Protein AF-A0A7C9CJR7-F1 (afdb_monomer)

Radius of gyration: 15.09 Å; Cα contacts (8 Å, |Δi|>4): 133; chains: 1; bounding box: 36×27×44 Å

Sequence (122 aa):
APSKAASYLAHMGSAALLRRQFPPRASINKSLWFLYAGNITTTKGGFKSMAASSLPLSGTKESQSQFLSTCIAPSQVVMGSNLQHQMYCHLLCGLRRFDLIDSIRAPYAIGLVRAFSMLKTK

Foldseek 3Di:
DVVLVVLVCVLVVVVVVCCVVQPFDPVAQAALELAALEDWDADPVGDTDGDSSNSQVPDDPVSNCVSCVRYLADNCLRHDDDSLSSLVRSVVSCVVPVVRHRYYYYPDPVSVVVSVVSVPPD

Structure (mmCIF, N/CA/C/O backbone):
data_AF-A0A7C9CJR7-F1
#
_entry.id   AF-A0A7C9CJR7-F1
#
loop_
_atom_site.group_PDB
_atom_site.id
_atom_site.type_symbol
_atom_site.label_atom_id
_atom_site.label_alt_id
_atom_site.label_comp_id
_atom_site.label_asym_id
_atom_site.label_entity_id
_atom_site.label_seq_id
_atom_site.pdbx_PDB_ins_code
_atom_site.Cartn_x
_atom_site.Cartn_y
_atom_site.Cartn_z
_atom_site.occupancy
_atom_site.B_iso_or_equiv
_atom_site.auth_seq_id
_atom_site.auth_comp_id
_atom_site.auth_asym_id
_atom_site.auth_atom_id
_atom_site.pdbx_PDB_model_num
ATOM 1 N N . ALA A 1 1 ? 8.683 10.396 20.723 1.00 59.72 1 ALA A N 1
ATOM 2 C CA . ALA A 1 1 ? 8.234 9.231 21.513 1.00 59.72 1 ALA A CA 1
ATOM 3 C C . ALA A 1 1 ? 8.806 7.957 20.898 1.00 59.72 1 ALA A C 1
ATOM 5 O O . ALA A 1 1 ? 8.743 7.833 19.674 1.00 59.72 1 ALA A O 1
ATOM 6 N N . PRO A 1 2 ? 9.350 7.039 21.709 1.00 71.12 2 PRO A N 1
ATOM 7 C CA . PRO A 1 2 ? 10.053 5.834 21.249 1.00 71.12 2 PRO A CA 1
ATOM 8 C C . PRO A 1 2 ? 9.194 4.927 20.352 1.00 71.12 2 PRO A C 1
ATOM 10 O O . PRO A 1 2 ? 9.694 4.366 19.383 1.00 71.12 2 PRO A O 1
ATOM 13 N N . SER A 1 3 ? 7.879 4.873 20.586 1.00 72.38 3 SER A N 1
ATOM 14 C CA . SER A 1 3 ? 6.932 4.091 19.775 1.00 72.38 3 SER A CA 1
ATOM 15 C C . SER A 1 3 ? 6.874 4.512 18.301 1.00 72.38 3 SER A C 1
ATOM 17 O O . SER A 1 3 ? 6.758 3.662 17.419 1.00 72.38 3 SER A O 1
ATOM 19 N N . LYS A 1 4 ? 7.005 5.815 18.008 1.00 72.81 4 LYS A N 1
ATOM 20 C CA . LYS A 1 4 ? 7.007 6.319 16.625 1.00 72.81 4 LYS A CA 1
ATOM 21 C C . LYS A 1 4 ? 8.264 5.904 15.870 1.00 72.81 4 LYS A C 1
ATOM 23 O O . LYS A 1 4 ? 8.171 5.475 14.724 1.00 72.81 4 LYS A O 1
ATOM 28 N N . ALA A 1 5 ? 9.417 6.000 16.530 1.00 77.81 5 ALA A N 1
ATOM 29 C CA . ALA A 1 5 ? 10.692 5.584 15.962 1.00 77.81 5 ALA A CA 1
ATOM 30 C C . ALA A 1 5 ? 10.711 4.070 15.701 1.00 77.81 5 ALA A C 1
ATOM 32 O O . ALA A 1 5 ? 11.072 3.648 14.607 1.00 77.81 5 ALA A O 1
ATOM 33 N N . ALA A 1 6 ? 10.233 3.262 16.654 1.00 82.81 6 ALA A N 1
ATOM 34 C CA . ALA A 1 6 ? 10.153 1.811 16.500 1.00 82.81 6 ALA A CA 1
ATOM 35 C C . ALA A 1 6 ? 9.266 1.393 15.315 1.00 82.81 6 ALA A C 1
ATOM 37 O O . ALA A 1 6 ? 9.676 0.581 14.489 1.00 82.81 6 ALA A O 1
ATOM 38 N N . SER A 1 7 ? 8.074 1.984 15.180 1.00 80.19 7 SER A N 1
ATOM 39 C CA . SER A 1 7 ? 7.180 1.681 14.057 1.00 80.19 7 SER A CA 1
ATOM 40 C C . SER A 1 7 ? 7.769 2.115 12.709 1.00 80.19 7 SER A C 1
ATOM 42 O O . SER A 1 7 ? 7.674 1.362 11.741 1.00 80.19 7 SER A O 1
ATOM 44 N N . TYR A 1 8 ? 8.424 3.279 12.641 1.00 80.00 8 TYR A N 1
ATOM 45 C CA . TYR A 1 8 ? 9.124 3.718 11.432 1.00 80.00 8 TYR A CA 1
ATOM 46 C C . TYR A 1 8 ? 10.233 2.736 11.025 1.00 80.00 8 TYR A C 1
ATOM 48 O O . TYR A 1 8 ? 10.279 2.297 9.875 1.00 80.00 8 TYR A O 1
ATOM 56 N N . LEU A 1 9 ? 11.079 2.332 11.977 1.00 83.94 9 LEU A N 1
ATOM 57 C CA . LEU A 1 9 ? 12.146 1.357 11.743 1.00 83.94 9 LEU A CA 1
ATOM 58 C C . LEU A 1 9 ? 11.597 -0.006 11.313 1.00 83.94 9 LEU A C 1
ATOM 60 O O . LEU A 1 9 ? 12.165 -0.622 10.416 1.00 83.94 9 LEU A O 1
ATOM 64 N N . ALA A 1 10 ? 10.475 -0.454 11.882 1.00 86.12 10 ALA A N 1
ATOM 65 C CA . ALA A 1 10 ? 9.830 -1.701 11.479 1.00 86.12 10 ALA A CA 1
ATOM 66 C C . ALA A 1 10 ? 9.371 -1.664 10.009 1.00 86.12 10 ALA A C 1
ATOM 68 O O . ALA A 1 10 ? 9.639 -2.602 9.257 1.00 86.12 10 ALA A O 1
ATOM 69 N N . HIS A 1 11 ? 8.742 -0.566 9.571 1.00 83.06 11 HIS A N 1
ATOM 70 C CA . HIS A 1 11 ? 8.334 -0.391 8.170 1.00 83.06 11 HIS A CA 1
ATOM 71 C C . HIS A 1 11 ? 9.536 -0.355 7.220 1.00 83.06 11 HIS A C 1
ATOM 73 O O . HIS A 1 11 ? 9.531 -1.038 6.194 1.00 83.06 11 HIS A O 1
ATOM 79 N N . MET A 1 12 ? 10.581 0.402 7.571 1.00 83.38 12 MET A N 1
ATOM 80 C CA . MET A 1 12 ? 11.792 0.521 6.751 1.00 83.38 12 MET A CA 1
ATOM 81 C C . MET A 1 12 ? 12.579 -0.791 6.685 1.00 83.38 12 MET A C 1
ATOM 83 O O . MET A 1 12 ? 12.993 -1.204 5.603 1.00 83.38 12 MET A O 1
ATOM 87 N N . GLY A 1 13 ? 12.739 -1.476 7.819 1.00 88.38 13 GLY A N 1
ATOM 88 C CA . GLY A 1 13 ? 13.414 -2.769 7.904 1.00 88.38 13 GLY A CA 1
ATOM 89 C C . GLY A 1 13 ? 12.678 -3.850 7.117 1.00 88.38 13 GLY A C 1
ATOM 90 O O . GLY A 1 13 ? 13.294 -4.553 6.319 1.00 88.38 13 GLY A O 1
ATOM 91 N N . SER A 1 14 ? 11.350 -3.926 7.255 1.00 86.00 14 SER A N 1
ATOM 92 C CA . SER A 1 14 ? 10.521 -4.840 6.460 1.00 86.00 14 SER A CA 1
ATOM 93 C C . SER A 1 14 ? 10.675 -4.581 4.956 1.00 86.00 14 SER A C 1
ATOM 95 O O . SER A 1 14 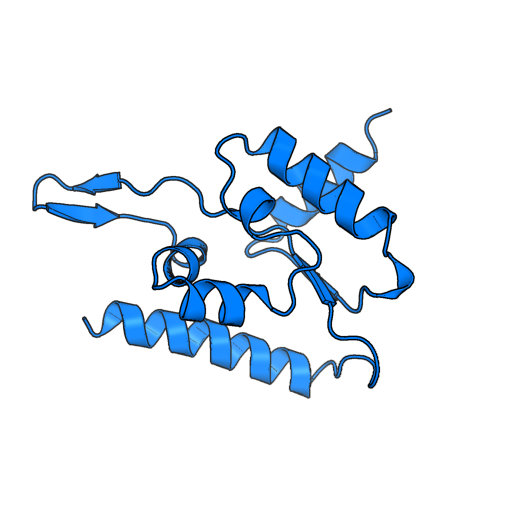? 10.906 -5.516 4.188 1.00 86.00 14 SER A O 1
ATOM 97 N N . ALA A 1 15 ? 10.634 -3.315 4.526 1.00 82.94 15 ALA A N 1
ATOM 98 C CA . ALA A 1 15 ? 10.833 -2.955 3.124 1.00 82.94 15 ALA A CA 1
ATOM 99 C C . ALA A 1 15 ? 12.238 -3.317 2.608 1.00 82.94 15 ALA A C 1
ATOM 101 O O . ALA A 1 15 ? 12.367 -3.788 1.477 1.00 82.94 15 ALA A O 1
ATOM 102 N N . ALA A 1 16 ? 13.283 -3.122 3.418 1.00 88.56 16 ALA A N 1
ATOM 103 C CA . ALA A 1 16 ? 14.655 -3.476 3.061 1.00 88.56 16 ALA A CA 1
ATOM 104 C C . ALA A 1 16 ? 14.840 -4.995 2.910 1.00 88.56 16 ALA A C 1
ATOM 106 O O . ALA A 1 16 ? 15.439 -5.442 1.934 1.00 88.56 16 ALA A O 1
ATOM 107 N N . LEU A 1 17 ? 14.279 -5.792 3.828 1.00 91.25 17 LEU A N 1
ATOM 108 C CA . LEU A 1 17 ? 14.317 -7.256 3.752 1.00 91.25 17 LEU A CA 1
ATOM 109 C C . LEU A 1 17 ? 13.592 -7.778 2.509 1.00 91.25 17 LEU A C 1
ATOM 111 O O . LEU A 1 17 ? 14.149 -8.603 1.787 1.00 91.25 17 LEU A O 1
ATOM 115 N N . LEU A 1 18 ? 12.395 -7.254 2.223 1.00 87.50 18 LEU A N 1
ATOM 116 C CA . LEU A 1 18 ? 11.637 -7.624 1.027 1.00 87.50 18 LEU A CA 1
ATOM 117 C C . LEU A 1 18 ? 12.412 -7.307 -0.251 1.00 87.50 18 LEU A C 1
ATOM 119 O O . LEU A 1 18 ? 12.520 -8.169 -1.110 1.00 87.50 18 LEU A O 1
ATOM 123 N N . ARG A 1 19 ? 13.010 -6.114 -0.359 1.00 87.56 19 ARG A N 1
ATOM 124 C CA . ARG A 1 19 ? 13.833 -5.742 -1.523 1.00 87.56 19 ARG A CA 1
ATOM 125 C C . ARG A 1 19 ? 15.092 -6.589 -1.665 1.00 87.56 19 ARG A C 1
ATOM 127 O O . ARG A 1 19 ? 15.562 -6.777 -2.778 1.00 87.56 19 ARG A O 1
ATOM 134 N N . ARG A 1 20 ? 15.653 -7.083 -0.559 1.00 90.88 20 ARG A N 1
ATOM 135 C CA . ARG A 1 20 ? 16.810 -7.985 -0.601 1.00 90.88 20 ARG A CA 1
ATOM 136 C C . ARG A 1 20 ? 16.425 -9.373 -1.110 1.00 90.88 20 ARG A C 1
ATOM 138 O O . ARG A 1 20 ? 17.189 -9.969 -1.856 1.00 90.88 20 ARG A O 1
ATOM 145 N N . GLN A 1 21 ? 15.278 -9.892 -0.677 1.00 93.56 21 GLN A N 1
ATOM 146 C CA . GLN A 1 21 ? 14.799 -11.226 -1.060 1.00 93.56 21 GLN A CA 1
ATOM 147 C C . GLN A 1 21 ? 14.160 -11.244 -2.453 1.00 93.56 21 GLN A C 1
ATOM 149 O O . GLN A 1 21 ? 14.321 -12.210 -3.190 1.00 93.56 21 GLN A O 1
ATOM 154 N N . PHE A 1 22 ? 13.471 -10.162 -2.813 1.00 90.06 22 PHE A N 1
ATOM 155 C CA . PHE A 1 22 ? 12.774 -9.977 -4.081 1.00 90.06 22 PHE A CA 1
ATOM 156 C C . PHE A 1 22 ? 13.187 -8.626 -4.682 1.00 90.06 22 PHE A C 1
ATOM 158 O O . PHE A 1 22 ? 12.476 -7.627 -4.516 1.00 90.06 22 PHE A O 1
ATOM 165 N N . PRO A 1 23 ? 14.368 -8.555 -5.323 1.00 88.56 23 PRO A N 1
ATOM 166 C CA . PRO A 1 23 ? 14.859 -7.318 -5.911 1.00 88.56 23 PRO A CA 1
ATOM 167 C C . PRO A 1 23 ? 13.902 -6.791 -6.993 1.00 88.56 23 PRO A C 1
ATOM 169 O O . PRO A 1 23 ? 13.512 -7.560 -7.874 1.00 88.56 23 PRO A O 1
ATOM 172 N N . PRO A 1 24 ? 13.515 -5.500 -6.951 1.00 85.88 24 PRO A N 1
ATOM 173 C CA . PRO A 1 24 ? 12.735 -4.889 -8.023 1.00 85.88 24 PRO A CA 1
ATOM 174 C C . PRO A 1 24 ? 13.561 -4.799 -9.316 1.00 85.88 24 PRO A C 1
ATOM 176 O O . PRO A 1 24 ? 14.793 -4.877 -9.294 1.00 85.88 24 PRO A O 1
ATOM 179 N N . ARG A 1 25 ? 12.886 -4.608 -10.452 1.00 88.12 25 AR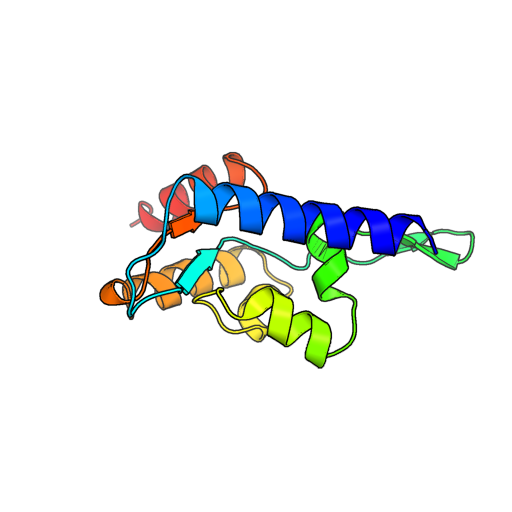G A N 1
ATOM 180 C CA . ARG A 1 25 ? 13.540 -4.384 -11.746 1.00 88.12 25 ARG A CA 1
ATOM 181 C C . ARG A 1 25 ? 14.364 -3.096 -11.671 1.00 88.12 25 ARG A C 1
ATOM 183 O O . ARG A 1 25 ? 13.947 -2.110 -11.082 1.00 88.12 25 ARG A O 1
ATOM 190 N N . ALA A 1 26 ? 15.535 -3.062 -12.304 1.00 82.50 26 ALA A N 1
ATOM 191 C CA . ALA A 1 26 ? 16.471 -1.940 -12.147 1.00 82.50 26 ALA A CA 1
ATOM 192 C C . ALA A 1 26 ? 15.882 -0.562 -12.527 1.00 82.50 26 ALA A C 1
ATOM 194 O O . ALA A 1 26 ? 16.244 0.453 -11.936 1.00 82.50 26 ALA A O 1
ATOM 195 N N . SER A 1 27 ? 14.963 -0.523 -13.496 1.00 83.00 27 SER A N 1
ATOM 196 C CA . SER A 1 27 ? 14.321 0.699 -13.994 1.00 83.00 27 SER A CA 1
ATOM 197 C C . SER A 1 27 ? 12.957 0.997 -13.363 1.00 83.00 27 SER A C 1
ATOM 199 O O . SER A 1 27 ? 12.381 2.051 -13.634 1.00 83.00 27 SER A O 1
ATOM 201 N N . ILE A 1 28 ? 12.414 0.088 -12.547 1.00 83.31 28 ILE A N 1
ATOM 202 C CA . ILE A 1 28 ? 11.039 0.157 -12.054 1.00 83.31 28 ILE A CA 1
ATOM 203 C C . ILE A 1 28 ? 11.040 -0.074 -10.545 1.00 83.31 28 ILE A C 1
ATOM 205 O O . ILE A 1 28 ? 11.740 -0.915 -10.010 1.00 83.31 28 ILE A O 1
ATOM 209 N N . ASN A 1 29 ? 10.306 0.749 -9.805 1.00 84.00 29 ASN A N 1
ATOM 210 C CA . ASN A 1 29 ? 10.294 0.646 -8.345 1.00 84.00 29 ASN A CA 1
ATOM 211 C C . ASN A 1 29 ? 8.937 0.984 -7.732 1.00 84.00 29 ASN A C 1
ATOM 213 O O . ASN A 1 29 ? 8.847 1.231 -6.522 1.00 84.00 29 ASN A O 1
ATOM 217 N N . LYS A 1 30 ? 7.879 1.018 -8.554 1.00 93.31 30 LYS A N 1
ATOM 218 C CA . LYS A 1 30 ? 6.534 1.308 -8.069 1.00 93.31 30 LYS A CA 1
ATOM 219 C C . LYS A 1 30 ? 5.822 0.031 -7.669 1.00 93.31 30 LYS A C 1
ATOM 221 O O . LYS A 1 30 ? 6.073 -1.067 -8.155 1.00 93.31 30 LYS A O 1
ATOM 226 N N . SER A 1 31 ? 4.938 0.193 -6.707 1.00 94.50 31 SER A N 1
ATOM 227 C CA . SER A 1 31 ? 4.135 -0.858 -6.120 1.00 94.50 31 SER A CA 1
ATOM 228 C C . SER A 1 31 ? 2.681 -0.427 -6.176 1.00 94.50 31 SER A C 1
ATOM 230 O O . SER A 1 31 ? 2.345 0.696 -5.785 1.00 94.50 31 SER A O 1
ATOM 232 N N . LEU A 1 32 ? 1.808 -1.329 -6.608 1.00 97.38 32 LEU A N 1
ATOM 233 C CA . LEU A 1 32 ? 0.384 -1.193 -6.351 1.00 97.38 32 LEU A CA 1
ATOM 234 C C . LEU A 1 32 ? 0.153 -1.502 -4.877 1.00 97.38 32 LEU A C 1
ATOM 236 O O . LEU A 1 32 ? 0.073 -2.658 -4.460 1.00 97.38 32 LEU A O 1
ATOM 240 N N . TRP A 1 33 ? 0.142 -0.445 -4.071 1.00 96.25 33 TRP A N 1
ATOM 241 C CA . TRP A 1 33 ? 0.080 -0.555 -2.627 1.00 96.25 33 TRP A CA 1
ATOM 242 C C . TRP A 1 33 ? -1.268 -0.072 -2.110 1.00 96.25 33 TRP A C 1
ATOM 244 O O . TRP A 1 33 ? -1.492 1.127 -1.972 1.00 96.25 33 TRP A O 1
ATOM 254 N N . PHE A 1 34 ? -2.135 -1.021 -1.756 1.00 97.06 34 PHE A N 1
ATOM 255 C CA . PHE A 1 34 ? -3.418 -0.767 -1.103 1.00 97.06 34 PHE A CA 1
ATOM 256 C C . PHE A 1 34 ? -3.200 -0.340 0.351 1.00 97.06 34 PHE A C 1
ATOM 258 O O . PHE A 1 34 ? -3.346 -1.117 1.298 1.00 97.06 34 PHE A O 1
ATOM 265 N N . LEU A 1 35 ? -2.768 0.908 0.501 1.00 95.00 35 LEU A N 1
ATOM 266 C CA . LEU A 1 35 ? -2.554 1.597 1.760 1.00 95.00 35 LEU A CA 1
ATOM 267 C C . LEU A 1 35 ? -3.576 2.722 1.907 1.00 95.00 35 LEU A C 1
ATOM 269 O O . LEU A 1 35 ? -3.873 3.440 0.948 1.00 95.00 35 LEU A O 1
ATOM 273 N N . TYR A 1 36 ? -4.064 2.889 3.132 1.00 94.19 36 TYR A N 1
ATOM 274 C CA . TYR A 1 36 ? -5.083 3.866 3.482 1.00 94.19 36 TYR A CA 1
ATOM 275 C C . TYR A 1 36 ? -4.678 4.556 4.782 1.00 94.19 36 TYR A C 1
ATOM 277 O O . TYR A 1 36 ? -4.307 3.882 5.745 1.00 94.19 36 TYR A O 1
ATOM 285 N N . ALA A 1 37 ? -4.759 5.887 4.818 1.00 91.00 37 ALA A N 1
ATOM 286 C CA . ALA A 1 37 ? -4.465 6.662 6.022 1.00 91.00 37 ALA A CA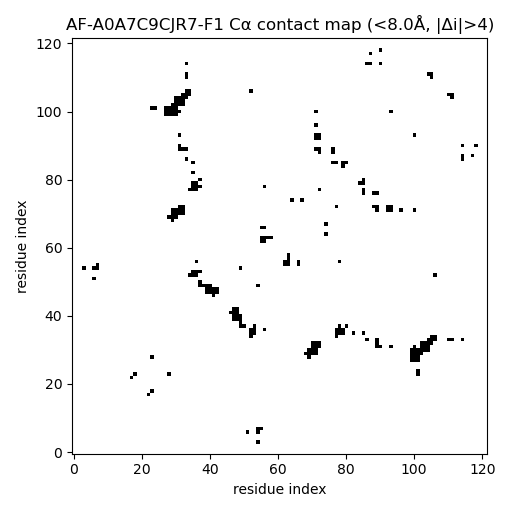 1
ATOM 287 C C . ALA A 1 37 ? -5.428 6.348 7.174 1.00 91.00 37 ALA A C 1
ATOM 289 O O . ALA A 1 37 ? -5.030 6.396 8.337 1.00 91.00 37 ALA A O 1
ATOM 290 N N . GLY A 1 38 ? -6.664 5.945 6.867 1.00 88.31 38 GLY A N 1
ATOM 291 C CA . GLY A 1 38 ? -7.674 5.654 7.880 1.00 88.31 38 GLY A CA 1
ATOM 292 C C . GLY A 1 38 ? -7.948 6.855 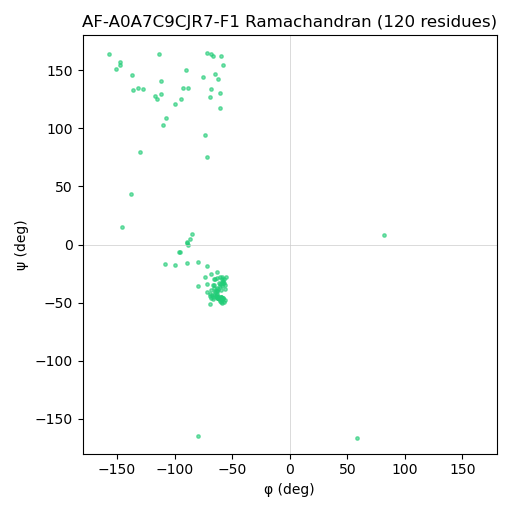8.789 1.00 88.31 38 GLY A C 1
ATOM 293 O O . GLY A 1 38 ? -7.542 7.984 8.513 1.00 88.31 38 GLY A O 1
ATOM 294 N N . ASN A 1 39 ? -8.638 6.603 9.898 1.00 89.00 39 ASN A N 1
ATOM 295 C CA . ASN A 1 39 ? -9.028 7.666 10.815 1.00 89.00 39 ASN A CA 1
ATOM 296 C C . ASN A 1 39 ? -7.984 7.846 11.917 1.00 89.00 39 ASN A C 1
ATOM 298 O O . ASN A 1 39 ? -7.550 6.883 12.552 1.00 89.00 39 ASN A O 1
ATOM 302 N N . ILE A 1 40 ? -7.635 9.104 12.178 1.00 90.31 40 ILE A N 1
ATOM 303 C CA . ILE A 1 40 ? -6.871 9.506 13.355 1.00 90.31 40 ILE A CA 1
ATOM 304 C C . ILE A 1 40 ? -7.870 10.056 14.366 1.00 90.31 40 ILE A C 1
ATOM 306 O O . ILE A 1 40 ? -8.586 11.012 14.080 1.00 90.31 40 ILE A O 1
ATOM 310 N N . THR A 1 41 ? -7.916 9.453 15.547 1.00 93.31 41 THR A N 1
ATOM 311 C CA . THR A 1 41 ? -8.778 9.886 16.655 1.00 93.31 41 THR A CA 1
ATOM 312 C C . THR A 1 41 ? -7.928 10.396 17.811 1.00 93.31 41 THR A C 1
ATOM 314 O O . THR A 1 41 ? -6.724 10.144 17.853 1.00 93.31 41 THR A O 1
ATOM 317 N N . THR A 1 42 ? -8.528 11.119 18.754 1.00 95.12 42 THR A N 1
ATOM 318 C CA . THR A 1 42 ? -7.842 11.590 19.965 1.00 95.12 42 THR A CA 1
ATOM 319 C C . THR A 1 42 ? -8.501 10.955 21.181 1.00 95.12 42 THR A C 1
ATOM 321 O O . THR A 1 42 ? -9.722 10.993 21.321 1.00 95.12 42 THR A O 1
ATOM 324 N N . THR A 1 43 ? -7.708 10.334 22.050 1.00 95.31 43 THR A N 1
ATOM 325 C CA . THR A 1 43 ? -8.201 9.743 23.297 1.00 95.31 43 THR A CA 1
ATOM 326 C C . THR A 1 43 ? -8.586 10.832 24.300 1.00 95.31 43 THR A C 1
ATOM 328 O O . THR A 1 43 ? -8.154 11.978 24.181 1.00 95.31 43 THR A O 1
ATOM 331 N N . LYS A 1 44 ? -9.343 10.475 25.350 1.00 96.62 44 LYS A N 1
ATOM 332 C CA . LYS A 1 44 ? -9.690 11.408 26.443 1.00 96.62 44 LYS A CA 1
ATOM 333 C C . LYS A 1 44 ? -8.461 12.054 27.102 1.00 96.62 44 LYS A C 1
ATOM 335 O O . LYS A 1 44 ? -8.551 13.174 27.580 1.00 96.62 44 LYS A O 1
ATOM 340 N N . GLY A 1 45 ? -7.317 11.366 27.090 1.00 95.00 45 GLY A N 1
ATOM 341 C CA . GLY A 1 45 ? -6.039 11.878 27.597 1.00 95.00 45 GLY A CA 1
ATOM 342 C C . GLY A 1 45 ? -5.244 12.728 26.597 1.00 95.00 45 GLY A C 1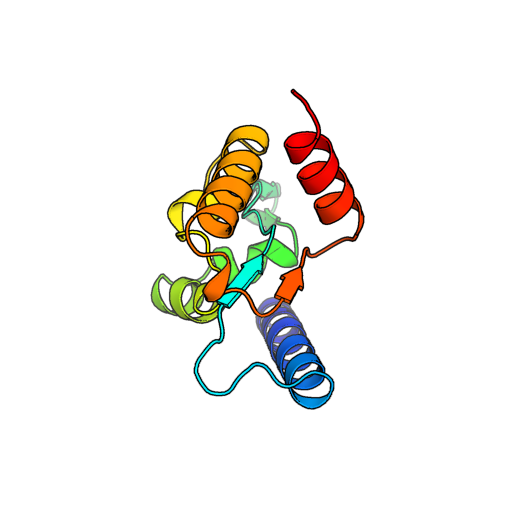
ATOM 343 O O . GLY A 1 45 ? -4.075 12.994 26.843 1.00 95.00 45 GLY A O 1
ATOM 344 N N . GLY A 1 46 ? -5.818 13.101 25.449 1.00 94.38 46 GLY A N 1
ATOM 345 C CA . GLY A 1 46 ? -5.160 13.952 24.451 1.00 94.38 46 GLY A CA 1
ATOM 346 C C . GLY A 1 46 ? -4.193 13.228 23.504 1.00 94.38 46 GLY A C 1
ATOM 347 O O . GLY A 1 46 ? -3.505 13.876 22.715 1.00 94.38 46 GLY A O 1
ATOM 348 N N . PHE A 1 47 ? -4.131 11.892 23.527 1.00 90.00 47 PHE A N 1
ATOM 349 C CA . PHE A 1 47 ? -3.227 11.134 22.657 1.00 90.00 47 PHE A CA 1
ATOM 350 C C . PHE A 1 47 ? -3.873 10.810 21.312 1.00 90.00 47 PHE A C 1
ATOM 352 O O . PHE A 1 47 ? -4.997 10.316 21.258 1.00 90.00 47 PHE A O 1
ATOM 359 N N . LYS A 1 48 ? -3.134 11.012 20.216 1.00 90.81 48 LYS A N 1
ATOM 360 C CA . LYS A 1 48 ? -3.568 10.558 18.888 1.00 90.81 48 LYS A CA 1
ATOM 361 C C . LYS A 1 48 ? -3.531 9.029 18.813 1.00 90.81 48 LYS A C 1
ATOM 363 O O . LYS A 1 48 ? -2.487 8.429 19.059 1.00 90.81 48 LYS A O 1
ATOM 368 N N . SER A 1 49 ? -4.646 8.428 18.421 1.00 90.88 49 SER A N 1
ATOM 369 C CA . SER A 1 49 ? -4.820 7.002 18.161 1.00 90.88 49 SER A CA 1
ATOM 370 C C . SER A 1 49 ? -5.048 6.777 16.670 1.00 90.88 49 SER A C 1
ATOM 372 O O . SER A 1 49 ? -5.874 7.445 16.042 1.00 90.88 49 SER A O 1
ATOM 374 N N . MET A 1 50 ? -4.277 5.860 16.095 1.00 90.69 50 MET A N 1
ATOM 375 C CA . MET A 1 50 ? -4.318 5.508 14.678 1.00 90.69 50 MET A CA 1
ATOM 376 C C . MET A 1 50 ? -3.750 4.105 14.469 1.00 90.69 50 MET A C 1
ATOM 378 O O . MET A 1 50 ? -3.030 3.586 15.324 1.00 90.69 50 MET A O 1
ATOM 382 N N . ALA A 1 51 ? -4.021 3.509 13.308 1.00 89.62 51 ALA A N 1
ATOM 383 C CA . ALA A 1 51 ? -3.383 2.257 12.925 1.00 89.62 51 ALA A CA 1
ATOM 384 C C . ALA A 1 51 ? -1.867 2.443 12.729 1.00 89.62 51 ALA A C 1
ATOM 386 O O . ALA A 1 51 ? -1.410 3.468 12.221 1.00 89.62 51 ALA A O 1
ATOM 387 N N . ALA A 1 52 ? -1.077 1.417 13.055 1.00 87.56 52 ALA A N 1
ATOM 388 C CA . ALA A 1 52 ? 0.375 1.443 12.858 1.00 87.56 52 ALA A CA 1
ATOM 389 C C . ALA A 1 52 ? 0.781 1.618 11.380 1.00 87.56 52 ALA A C 1
ATOM 391 O O . ALA A 1 52 ? 1.826 2.197 11.083 1.00 87.56 52 ALA A O 1
ATOM 392 N N . SER A 1 53 ? -0.054 1.164 10.439 1.00 86.56 53 SER A N 1
ATOM 393 C CA . SER A 1 53 ? 0.124 1.396 8.998 1.00 86.56 53 SER A CA 1
ATOM 394 C C . SER A 1 53 ? -0.075 2.858 8.590 1.00 86.56 53 SER A C 1
ATOM 396 O O . SER A 1 53 ? 0.485 3.293 7.589 1.00 86.56 53 SER A O 1
ATOM 398 N N . SER A 1 54 ? -0.854 3.613 9.364 1.00 88.88 54 SER A N 1
ATOM 399 C CA . SER A 1 54 ? -1.160 5.026 9.125 1.00 88.88 54 SER A CA 1
ATOM 400 C C . SER A 1 54 ? -0.156 5.968 9.774 1.00 88.88 54 SER A C 1
ATOM 402 O O . SER A 1 54 ? -0.092 7.145 9.430 1.00 88.88 54 SER A O 1
ATOM 404 N N . LEU A 1 55 ? 0.646 5.466 10.714 1.00 88.25 55 LEU A N 1
ATOM 405 C CA . LEU A 1 55 ? 1.577 6.290 11.470 1.00 88.25 55 LEU A CA 1
ATOM 406 C C . LEU A 1 55 ? 2.581 7.050 10.587 1.00 88.25 55 LEU A C 1
ATOM 408 O O . LEU A 1 55 ? 2.703 8.262 10.792 1.00 88.25 55 LEU A O 1
ATOM 412 N N . PRO A 1 56 ? 3.228 6.433 9.576 1.00 87.06 56 PRO A N 1
ATOM 413 C CA . PRO A 1 56 ? 4.123 7.159 8.670 1.00 87.06 56 PRO A CA 1
ATOM 414 C C . PRO A 1 56 ? 3.404 8.242 7.850 1.00 87.06 56 PRO A C 1
ATOM 416 O O . PRO A 1 56 ? 4.016 9.224 7.441 1.00 87.06 56 PRO A O 1
ATOM 419 N N . LEU A 1 57 ? 2.088 8.103 7.656 1.00 88.94 57 LEU A N 1
ATOM 420 C CA . LEU A 1 57 ? 1.255 9.063 6.928 1.00 88.94 57 LEU A CA 1
ATOM 421 C C . LEU A 1 57 ? 0.875 10.287 7.775 1.00 88.94 57 LEU A C 1
ATOM 423 O O . LEU A 1 57 ? 0.458 11.305 7.238 1.00 88.94 57 LEU A O 1
ATOM 427 N N . SER A 1 58 ? 1.045 10.213 9.097 1.00 87.31 58 SER A N 1
ATOM 428 C CA . SER A 1 58 ? 0.775 11.319 10.027 1.00 87.31 58 SER A CA 1
ATOM 429 C C . SER A 1 58 ? 1.981 12.243 10.274 1.00 87.31 58 SER A C 1
ATOM 431 O O . SER A 1 58 ? 1.895 13.156 11.099 1.00 87.31 58 SER A O 1
ATOM 433 N N . GLY A 1 59 ? 3.113 11.975 9.608 1.00 84.44 59 GLY A N 1
ATOM 434 C CA . GLY A 1 59 ? 4.361 12.735 9.722 1.00 84.44 59 GLY A CA 1
ATOM 435 C C . GLY A 1 59 ? 4.370 14.034 8.909 1.00 84.44 59 GLY A C 1
ATOM 436 O O . GLY A 1 59 ? 3.328 14.510 8.460 1.00 84.44 59 GLY A O 1
ATOM 437 N N . THR A 1 60 ? 5.557 14.610 8.702 1.00 87.88 60 THR A N 1
ATOM 438 C CA . THR A 1 60 ? 5.729 15.786 7.828 1.00 87.88 60 THR A CA 1
ATOM 439 C C . THR A 1 60 ? 5.479 15.428 6.360 1.00 87.88 60 THR A C 1
ATOM 441 O O . THR A 1 60 ? 5.492 14.250 5.994 1.00 87.88 60 THR A O 1
ATOM 444 N N . LYS A 1 61 ? 5.277 16.429 5.493 1.00 87.69 61 LYS A N 1
ATOM 445 C CA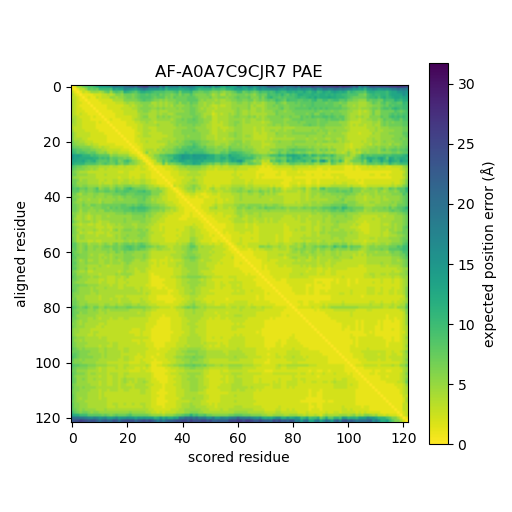 . LYS A 1 61 ? 5.056 16.201 4.053 1.00 87.69 61 LYS A CA 1
ATOM 446 C C . LYS A 1 61 ? 6.227 15.457 3.403 1.00 87.69 61 LYS A C 1
ATOM 448 O O . LYS A 1 61 ? 6.011 14.602 2.551 1.00 87.69 61 LYS A O 1
ATOM 453 N N . GLU A 1 62 ? 7.448 15.737 3.840 1.00 88.75 62 GLU A N 1
ATOM 454 C CA . GLU A 1 62 ? 8.680 15.107 3.361 1.00 88.75 62 GLU A CA 1
ATOM 455 C C . GLU A 1 62 ? 8.708 13.627 3.750 1.00 88.75 62 GLU A C 1
ATOM 457 O O . GLU A 1 62 ? 8.935 12.767 2.902 1.00 88.75 62 GLU A O 1
ATOM 462 N N . SER A 1 63 ? 8.388 13.319 5.011 1.00 85.81 63 SER A N 1
ATOM 463 C CA . SER A 1 63 ? 8.307 11.940 5.502 1.00 85.81 63 SER A CA 1
ATOM 464 C C . SER A 1 63 ? 7.213 11.144 4.784 1.00 85.81 63 SER A C 1
ATOM 466 O O . SER A 1 63 ? 7.449 10.009 4.367 1.00 85.81 63 SER A O 1
ATOM 468 N N . GLN A 1 64 ? 6.045 11.756 4.568 1.00 88.38 64 GLN A N 1
ATOM 469 C CA . GLN A 1 64 ? 4.951 11.157 3.802 1.00 88.38 64 GLN A CA 1
ATOM 470 C C . GLN A 1 64 ? 5.368 10.884 2.353 1.00 88.38 64 GLN A C 1
ATOM 472 O O . GLN A 1 64 ? 5.144 9.787 1.845 1.00 88.38 64 GLN A O 1
ATOM 477 N N . SER A 1 65 ? 6.002 11.861 1.699 1.00 89.31 65 SER A N 1
ATOM 478 C CA . SER A 1 65 ? 6.499 11.741 0.326 1.00 89.31 65 SER A CA 1
ATOM 479 C C . SER A 1 65 ? 7.524 10.616 0.199 1.00 89.31 65 SER A C 1
ATOM 481 O O . SER A 1 65 ? 7.415 9.767 -0.684 1.00 89.31 65 SER A O 1
ATOM 483 N N . GLN A 1 66 ? 8.476 10.537 1.131 1.00 88.69 66 GLN A N 1
ATOM 484 C CA . GLN A 1 66 ? 9.484 9.482 1.147 1.00 88.69 66 GLN A CA 1
ATOM 485 C C . GLN A 1 66 ? 8.853 8.098 1.346 1.00 88.69 66 GLN A C 1
ATOM 487 O O . GLN A 1 66 ? 9.179 7.160 0.617 1.00 88.69 66 GLN A O 1
ATOM 492 N N . PHE A 1 67 ? 7.919 7.971 2.290 1.00 88.38 67 PHE A N 1
ATOM 493 C CA . PHE A 1 67 ? 7.229 6.713 2.570 1.00 88.38 67 PHE A CA 1
ATOM 494 C C . PHE A 1 67 ? 6.350 6.248 1.401 1.00 88.38 67 PHE A C 1
ATOM 496 O O . PHE A 1 67 ? 6.302 5.059 1.090 1.00 88.38 67 PHE A O 1
ATOM 503 N N . LEU A 1 68 ? 5.695 7.187 0.717 1.00 92.00 68 LEU A N 1
ATOM 504 C CA . LEU A 1 68 ? 4.839 6.920 -0.439 1.00 92.00 68 LEU A CA 1
ATOM 505 C C . LEU A 1 68 ? 5.583 6.941 -1.778 1.00 92.00 68 LEU A C 1
ATOM 507 O O . LEU A 1 68 ? 4.957 6.729 -2.814 1.00 92.00 68 LEU A O 1
ATOM 511 N N . SER A 1 69 ? 6.902 7.142 -1.785 1.00 90.62 69 SER A N 1
ATOM 512 C CA . SER A 1 69 ? 7.706 7.279 -3.009 1.00 90.62 69 SER A CA 1
ATOM 513 C C . SER A 1 69 ? 7.586 6.084 -3.960 1.00 90.62 69 SER A C 1
ATOM 515 O O . SER A 1 69 ? 7.671 6.250 -5.179 1.00 90.62 69 SER A O 1
ATOM 517 N N . THR A 1 70 ? 7.341 4.886 -3.427 1.00 91.06 70 THR A N 1
ATOM 518 C CA . THR A 1 70 ? 7.119 3.670 -4.217 1.00 91.06 70 THR A CA 1
ATOM 519 C C . THR A 1 70 ? 5.656 3.359 -4.478 1.00 91.06 70 THR A C 1
ATOM 521 O O . THR A 1 70 ? 5.370 2.437 -5.231 1.00 91.06 70 THR A O 1
ATOM 524 N N . CYS A 1 71 ? 4.707 4.088 -3.897 1.00 95.00 71 CYS A N 1
ATOM 525 C CA . CYS A 1 71 ? 3.298 3.887 -4.202 1.00 95.00 71 CYS A CA 1
ATOM 526 C C . CYS A 1 71 ? 3.019 4.332 -5.644 1.00 95.00 71 CYS A C 1
ATOM 528 O O . CYS A 1 71 ? 3.454 5.405 -6.070 1.00 95.00 71 CYS A O 1
ATOM 530 N N . ILE A 1 72 ? 2.295 3.512 -6.408 1.00 96.75 72 ILE A N 1
ATOM 531 C CA . ILE A 1 72 ? 1.823 3.925 -7.731 1.00 96.75 72 ILE A CA 1
ATOM 532 C C . ILE A 1 72 ? 0.759 5.018 -7.589 1.00 96.75 72 ILE A C 1
ATOM 534 O O . ILE A 1 72 ? 0.763 5.981 -8.349 1.00 96.75 72 ILE A O 1
ATOM 538 N N . ALA A 1 73 ? -0.128 4.924 -6.599 1.00 97.12 73 ALA A N 1
ATOM 539 C CA . ALA A 1 73 ? -1.182 5.907 -6.407 1.00 97.12 73 ALA A CA 1
ATOM 540 C C . ALA A 1 73 ? -0.643 7.221 -5.803 1.00 97.12 73 ALA A C 1
ATOM 542 O O . ALA A 1 73 ? 0.238 7.182 -4.938 1.00 97.12 73 ALA A O 1
ATOM 543 N N . PRO A 1 74 ? -1.189 8.383 -6.208 1.00 95.56 74 PRO A N 1
ATOM 544 C CA . PRO A 1 74 ? -0.876 9.668 -5.589 1.00 95.56 74 PRO A CA 1
ATOM 545 C C . PRO A 1 74 ? -1.178 9.688 -4.085 1.00 95.56 74 PRO A C 1
ATOM 547 O O . PRO A 1 74 ? -2.081 8.993 -3.609 1.00 95.56 74 PRO A O 1
ATOM 550 N N . SER A 1 75 ? -0.485 10.544 -3.331 1.00 94.50 75 SER A N 1
ATOM 551 C CA . SER A 1 75 ? -0.704 10.678 -1.883 1.00 94.50 75 SER A CA 1
ATOM 552 C C . SER A 1 75 ? -2.140 11.081 -1.543 1.00 94.50 75 SER A C 1
ATOM 554 O O . SER A 1 75 ? -2.686 10.602 -0.555 1.00 94.50 75 SER A O 1
ATOM 556 N N . GLN A 1 76 ? -2.797 11.868 -2.398 1.00 94.81 76 GLN A N 1
ATOM 557 C CA . GLN A 1 76 ? -4.202 12.254 -2.251 1.00 94.81 76 GLN A CA 1
ATOM 558 C C . GLN A 1 76 ? -5.142 11.040 -2.256 1.00 94.81 76 GLN A C 1
ATOM 560 O O . GLN A 1 76 ? -6.131 11.030 -1.530 1.00 94.81 76 GLN A O 1
ATOM 565 N N . VAL A 1 77 ? -4.817 9.992 -3.025 1.00 97.19 77 VAL A N 1
ATOM 566 C CA . VAL A 1 77 ? -5.585 8.738 -3.022 1.00 97.19 77 VAL A CA 1
ATOM 567 C C . VAL A 1 77 ? -5.389 8.010 -1.693 1.00 97.19 77 VAL A C 1
ATOM 569 O O . VAL A 1 77 ? -6.358 7.577 -1.081 1.00 97.19 77 VAL A O 1
ATOM 572 N N . VAL A 1 78 ? -4.159 7.928 -1.184 1.00 96.25 78 VAL A N 1
ATOM 573 C CA . VAL A 1 78 ? -3.866 7.275 0.109 1.00 96.25 78 VAL A CA 1
ATOM 574 C C . VAL A 1 78 ? -4.497 8.023 1.294 1.00 96.25 78 VAL A C 1
ATOM 576 O O . VAL A 1 78 ? -4.952 7.395 2.252 1.00 96.25 78 VAL A O 1
ATOM 579 N N . MET A 1 79 ? -4.554 9.353 1.212 1.00 93.88 79 MET A N 1
ATOM 580 C CA . MET A 1 79 ? -5.079 10.250 2.250 1.00 93.88 79 MET A CA 1
ATOM 581 C C . MET A 1 79 ? -6.588 10.520 2.142 1.00 93.88 79 MET A C 1
ATOM 583 O O . MET A 1 79 ? -7.129 11.262 2.958 1.00 93.88 79 MET A O 1
ATOM 587 N N . GLY A 1 80 ? -7.271 9.947 1.147 1.00 93.62 80 GLY A N 1
ATOM 588 C CA . GLY A 1 80 ? -8.719 10.080 0.989 1.00 93.62 80 GLY A CA 1
ATOM 589 C C . GLY A 1 80 ? -9.523 9.557 2.190 1.00 93.62 80 GLY A C 1
ATOM 59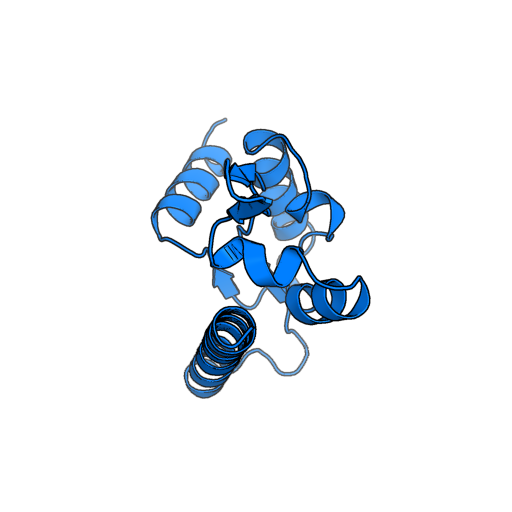0 O O . GLY A 1 80 ? -9.029 8.785 3.010 1.00 93.62 80 GLY A O 1
ATOM 591 N N . SER A 1 81 ? -10.788 9.973 2.275 1.00 91.44 81 SER A N 1
ATOM 592 C CA . SER A 1 81 ? -11.700 9.630 3.378 1.00 91.44 81 SER A CA 1
ATOM 593 C C . SER A 1 81 ? -12.678 8.491 3.060 1.00 91.44 81 SER A C 1
ATOM 595 O O . SER A 1 81 ? -13.246 7.899 3.975 1.00 91.44 81 SER A O 1
ATOM 597 N N . ASN A 1 82 ? -12.888 8.167 1.779 1.00 95.44 82 ASN A N 1
ATOM 598 C CA . ASN A 1 82 ? -13.801 7.109 1.345 1.00 95.44 82 ASN A CA 1
ATOM 599 C C . ASN A 1 82 ? -13.023 5.887 0.840 1.00 95.44 82 ASN A C 1
ATOM 601 O O . ASN A 1 82 ? -12.464 5.913 -0.256 1.00 95.44 82 ASN A O 1
ATOM 605 N N . LEU A 1 83 ? -13.052 4.795 1.608 1.00 93.75 83 LEU A N 1
ATOM 606 C CA . LEU A 1 83 ? -12.285 3.581 1.315 1.00 93.75 83 LEU A CA 1
ATOM 607 C C . LEU A 1 83 ? -12.577 2.986 -0.073 1.00 93.75 83 LEU A C 1
ATOM 609 O O . LEU A 1 83 ? -11.651 2.513 -0.731 1.00 93.75 83 LEU A O 1
ATOM 613 N N . GLN A 1 84 ? -13.833 3.017 -0.529 1.00 95.19 84 GLN A N 1
ATOM 614 C CA . GLN A 1 84 ? -14.215 2.472 -1.837 1.00 95.19 84 GLN A CA 1
ATOM 615 C C . GLN A 1 84 ? -13.619 3.304 -2.972 1.00 95.19 84 GLN A C 1
ATOM 617 O O . GLN A 1 84 ? -12.994 2.757 -3.877 1.00 95.19 84 GLN A O 1
ATOM 622 N N . HIS A 1 85 ? -13.715 4.633 -2.886 1.00 96.50 85 HIS A N 1
ATOM 623 C CA . HIS A 1 85 ? -13.091 5.523 -3.868 1.00 96.50 85 HIS A CA 1
ATOM 624 C C . HIS A 1 85 ? -11.568 5.383 -3.867 1.00 96.50 85 HIS A C 1
ATOM 626 O O . HIS A 1 85 ? -10.948 5.348 -4.926 1.00 96.50 85 HIS A O 1
ATOM 632 N N . GLN A 1 86 ? -10.949 5.251 -2.692 1.00 97.25 86 GLN A N 1
ATOM 633 C CA . GLN A 1 86 ? -9.506 5.033 -2.598 1.00 97.25 86 GLN A CA 1
ATOM 634 C C . GLN A 1 86 ? -9.094 3.716 -3.258 1.00 97.25 86 GLN A C 1
ATOM 636 O O . GLN A 1 86 ? -8.129 3.688 -4.016 1.00 97.25 86 GLN A O 1
ATOM 641 N N . MET A 1 87 ? -9.820 2.629 -2.988 1.00 97.31 87 MET A N 1
ATOM 642 C CA . MET A 1 87 ? -9.560 1.314 -3.575 1.00 97.31 87 MET A CA 1
ATOM 643 C C . MET A 1 87 ? -9.716 1.332 -5.096 1.00 97.31 87 MET A C 1
ATOM 645 O O . MET A 1 87 ? -8.817 0.870 -5.799 1.00 97.31 87 MET A O 1
ATOM 649 N N . TYR A 1 88 ? -10.790 1.947 -5.594 1.00 97.44 88 TYR A N 1
ATOM 650 C CA . TYR A 1 88 ? -11.004 2.163 -7.021 1.00 97.44 88 TYR A CA 1
ATOM 651 C C . TYR A 1 88 ? -9.848 2.941 -7.656 1.00 97.44 88 TYR A C 1
ATOM 653 O O . TYR A 1 88 ? -9.275 2.517 -8.656 1.00 97.44 88 TYR A O 1
ATOM 661 N N . CYS A 1 89 ? -9.448 4.059 -7.050 1.00 98.00 89 CYS A N 1
ATOM 662 C CA . CYS A 1 89 ? -8.368 4.891 -7.566 1.00 98.00 89 CYS A CA 1
ATOM 663 C C . CYS A 1 89 ? -7.004 4.192 -7.517 1.00 98.00 89 CYS A C 1
ATOM 665 O O . CYS A 1 89 ? -6.200 4.388 -8.428 1.00 98.00 89 CYS A O 1
ATOM 667 N N . HIS A 1 90 ? -6.735 3.361 -6.503 1.00 98.00 90 HIS A N 1
ATOM 668 C CA . HIS A 1 90 ? -5.545 2.503 -6.470 1.00 98.00 90 HIS A CA 1
ATOM 669 C C . HIS A 1 90 ? -5.525 1.550 -7.667 1.00 98.00 90 HIS A C 1
ATOM 671 O O . HIS A 1 90 ? -4.529 1.512 -8.390 1.00 98.00 90 HIS A O 1
ATOM 677 N N . LEU A 1 91 ? -6.636 0.846 -7.919 1.00 97.81 91 LEU A N 1
ATOM 678 C CA . LEU A 1 91 ? -6.785 -0.040 -9.079 1.00 97.81 91 LEU A CA 1
ATOM 679 C C . LEU A 1 91 ? -6.594 0.724 -10.392 1.00 97.81 91 LEU A C 1
ATOM 681 O O . LEU A 1 91 ? -5.772 0.322 -11.208 1.00 97.81 91 LEU A O 1
ATOM 685 N N . LEU A 1 92 ? -7.276 1.857 -10.573 1.00 97.88 92 LEU A N 1
ATOM 686 C CA . LEU A 1 92 ? -7.185 2.678 -11.782 1.00 97.88 92 LEU A CA 1
ATOM 687 C C . LEU A 1 92 ? -5.753 3.175 -12.035 1.00 97.88 92 LEU A C 1
ATOM 689 O O . LEU A 1 92 ? -5.248 3.082 -13.154 1.00 97.88 92 LEU A O 1
ATOM 693 N N . CYS A 1 93 ? -5.076 3.673 -10.994 1.00 97.88 93 CYS A N 1
ATOM 694 C CA . CYS A 1 93 ? -3.685 4.118 -11.085 1.00 97.88 93 CYS A CA 1
ATOM 695 C C . CYS A 1 93 ? -2.738 2.975 -11.446 1.00 97.88 93 CYS A C 1
ATOM 697 O O . CYS A 1 93 ? -1.767 3.211 -12.167 1.00 97.88 93 CYS A O 1
ATOM 699 N N . GLY A 1 94 ? -3.005 1.777 -10.917 1.00 97.38 94 GLY A N 1
ATOM 700 C CA . GLY A 1 94 ? -2.239 0.578 -11.213 1.00 97.38 94 GLY A CA 1
ATOM 701 C C . GLY A 1 94 ? -2.447 0.108 -12.650 1.00 97.38 94 GLY A C 1
ATOM 702 O O . GLY A 1 94 ? -1.481 -0.033 -13.385 1.00 97.38 94 GLY A O 1
ATOM 703 N N . LEU A 1 95 ? -3.698 -0.047 -13.087 1.00 97.06 95 LEU A N 1
ATOM 704 C CA . LEU A 1 95 ? -4.041 -0.497 -14.440 1.00 97.06 95 LEU A CA 1
ATOM 705 C C . LEU A 1 95 ? -3.502 0.442 -15.525 1.00 97.06 95 LEU A C 1
ATOM 707 O O . LEU A 1 95 ? -3.001 -0.017 -16.545 1.00 97.06 95 LEU A O 1
ATOM 711 N N . ARG A 1 96 ? -3.552 1.760 -15.300 1.00 97.69 96 ARG A N 1
ATOM 712 C CA . ARG A 1 96 ? -3.081 2.757 -16.274 1.00 97.69 96 ARG A CA 1
ATOM 713 C C . ARG A 1 96 ? -1.555 2.813 -16.425 1.00 97.69 96 ARG A C 1
ATOM 715 O O . ARG A 1 96 ? -1.078 3.382 -17.399 1.00 97.69 96 ARG A O 1
ATOM 722 N N . ARG A 1 97 ? -0.799 2.284 -15.460 1.00 95.81 97 ARG A N 1
ATOM 723 C CA . ARG A 1 97 ? 0.678 2.273 -15.444 1.00 95.81 97 ARG A CA 1
ATOM 724 C C . ARG A 1 97 ? 1.201 0.919 -14.971 1.00 95.81 97 ARG A C 1
ATOM 726 O O . ARG A 1 97 ? 2.064 0.846 -14.093 1.00 95.81 97 ARG A O 1
ATOM 733 N N . PHE A 1 98 ? 0.594 -0.152 -15.480 1.00 95.00 98 PHE A N 1
ATOM 734 C CA . PHE A 1 98 ? 0.859 -1.512 -15.011 1.00 95.00 98 PHE A CA 1
ATOM 735 C C . PHE A 1 98 ? 2.293 -1.953 -15.317 1.00 95.00 98 PHE A C 1
ATOM 737 O O . PHE A 1 98 ? 2.889 -2.714 -14.561 1.00 95.00 98 PHE A O 1
ATOM 744 N N . ASP A 1 99 ? 2.858 -1.420 -16.397 1.00 94.50 99 ASP A N 1
ATOM 745 C CA . ASP A 1 99 ? 4.234 -1.608 -16.828 1.00 94.50 99 ASP A CA 1
ATOM 746 C C . ASP A 1 99 ? 5.234 -1.184 -15.745 1.00 94.50 99 ASP A C 1
ATOM 748 O O . ASP A 1 99 ? 6.253 -1.850 -15.574 1.00 94.50 99 ASP A O 1
ATOM 752 N N . LEU A 1 100 ? 4.895 -0.165 -14.945 1.00 94.69 100 LEU A N 1
ATOM 753 C CA . LEU A 1 100 ? 5.712 0.361 -13.849 1.00 94.69 100 LEU A CA 1
ATOM 754 C C . LEU A 1 100 ? 5.510 -0.367 -12.507 1.00 94.69 100 LEU A C 1
ATOM 756 O O . LEU A 1 100 ? 6.057 0.075 -11.497 1.00 94.69 100 LEU A O 1
ATOM 760 N N . ILE A 1 101 ? 4.718 -1.439 -12.436 1.00 94.75 101 ILE A N 1
ATOM 761 C CA . ILE A 1 101 ? 4.455 -2.149 -11.175 1.00 94.75 101 ILE A CA 1
ATOM 762 C C . ILE A 1 101 ? 5.410 -3.331 -11.015 1.00 94.75 101 ILE A C 1
ATOM 764 O O . ILE A 1 101 ? 5.426 -4.235 -11.841 1.00 94.75 101 ILE A O 1
ATOM 768 N N . ASP A 1 102 ? 6.128 -3.363 -9.892 1.00 92.56 102 ASP A N 1
ATOM 769 C CA . ASP A 1 102 ? 6.994 -4.486 -9.497 1.00 92.56 102 ASP A CA 1
ATOM 770 C C . ASP A 1 102 ? 6.459 -5.302 -8.331 1.00 92.56 102 ASP A C 1
ATOM 772 O O . ASP A 1 102 ? 6.913 -6.413 -8.075 1.00 92.56 102 ASP A O 1
ATOM 776 N N . SER A 1 103 ? 5.498 -4.757 -7.591 1.00 92.00 103 SER A N 1
ATOM 777 C CA . SER A 1 103 ? 4.851 -5.503 -6.521 1.00 92.00 103 SER A CA 1
ATOM 778 C C . SER A 1 103 ? 3.423 -5.041 -6.293 1.00 92.00 103 SER A C 1
ATOM 780 O O . SER A 1 103 ? 3.082 -3.872 -6.494 1.00 92.00 103 SER A O 1
ATOM 782 N N . ILE A 1 104 ? 2.591 -5.970 -5.833 1.00 95.50 104 ILE A N 1
ATOM 783 C CA . ILE A 1 104 ? 1.236 -5.703 -5.363 1.00 95.50 104 ILE A CA 1
ATOM 784 C C . ILE A 1 104 ? 1.211 -6.036 -3.875 1.00 95.50 104 ILE A C 1
ATOM 786 O O . ILE A 1 104 ? 1.603 -7.130 -3.474 1.00 95.50 104 ILE A O 1
ATOM 790 N N . ARG A 1 105 ? 0.798 -5.083 -3.038 1.00 93.12 105 ARG A N 1
ATOM 791 C CA . ARG A 1 105 ? 0.910 -5.212 -1.579 1.00 93.12 105 ARG A CA 1
ATOM 792 C C . ARG A 1 105 ? -0.213 -4.509 -0.834 1.00 93.12 105 ARG A C 1
ATOM 794 O O . ARG A 1 105 ? -0.777 -3.521 -1.294 1.00 93.12 105 ARG A O 1
ATOM 801 N N . ALA A 1 106 ? -0.478 -4.994 0.371 1.00 94.44 106 ALA A N 1
ATOM 802 C CA . ALA A 1 106 ? -1.354 -4.381 1.361 1.00 94.44 106 ALA A CA 1
ATOM 803 C C . ALA A 1 106 ? -0.807 -4.699 2.765 1.00 94.44 106 ALA A C 1
ATOM 805 O O . ALA A 1 106 ? -0.097 -5.694 2.911 1.00 94.44 106 ALA A O 1
ATOM 806 N N . PRO A 1 107 ? -1.132 -3.909 3.806 1.00 90.69 107 PRO A N 1
ATOM 807 C CA . PRO A 1 107 ? -0.753 -4.246 5.182 1.00 90.69 107 PRO A CA 1
ATOM 808 C C . PRO A 1 107 ? -1.299 -5.603 5.660 1.00 90.69 107 PRO A C 1
ATOM 810 O O . PRO A 1 107 ? -0.667 -6.264 6.475 1.00 90.69 107 PRO A O 1
ATOM 813 N N . TYR A 1 108 ? -2.456 -6.022 5.134 1.00 91.62 108 TYR A N 1
ATOM 814 C CA . TYR A 1 108 ? -3.109 -7.295 5.441 1.00 91.62 108 TYR A CA 1
ATOM 815 C C . TYR A 1 108 ? -3.633 -7.951 4.162 1.00 91.62 108 TYR A C 1
ATOM 817 O O . TYR A 1 108 ? -4.132 -7.256 3.274 1.00 91.62 108 TYR A O 1
ATOM 825 N N . ALA A 1 109 ? -3.609 -9.287 4.100 1.00 95.31 109 ALA A N 1
ATOM 826 C CA . ALA A 1 109 ? -4.064 -10.055 2.934 1.00 95.31 109 ALA A CA 1
ATOM 827 C C . ALA A 1 109 ? -5.518 -9.739 2.529 1.00 95.31 109 ALA A C 1
ATOM 829 O O . ALA A 1 109 ? -5.827 -9.651 1.343 1.00 95.31 109 ALA A O 1
ATOM 830 N N . ILE A 1 110 ? -6.396 -9.465 3.502 1.00 95.75 110 ILE A N 1
ATOM 831 C CA . ILE A 1 110 ? -7.793 -9.084 3.244 1.00 95.75 110 ILE A CA 1
ATOM 832 C C . ILE A 1 110 ? -7.923 -7.815 2.384 1.00 95.75 110 ILE A C 1
ATOM 834 O O . ILE A 1 110 ? -8.900 -7.667 1.655 1.00 95.75 110 ILE A O 1
ATOM 838 N N . GLY A 1 111 ? -6.938 -6.909 2.427 1.00 95.00 111 GLY A N 1
ATOM 839 C CA . GLY A 1 111 ? -6.909 -5.726 1.566 1.00 95.00 111 GLY A CA 1
ATOM 840 C C . GLY A 1 111 ? -6.771 -6.091 0.088 1.00 95.00 111 GLY A C 1
ATOM 841 O O . GLY A 1 111 ? -7.487 -5.537 -0.742 1.00 95.00 111 GLY A O 1
ATOM 842 N N . LEU A 1 112 ? -5.923 -7.078 -0.225 1.00 97.12 112 LEU A N 1
ATOM 843 C CA . LEU A 1 112 ? -5.764 -7.604 -1.584 1.00 97.12 112 LEU A CA 1
ATOM 844 C C . LEU A 1 112 ? -7.026 -8.323 -2.054 1.00 97.12 112 LEU A C 1
ATOM 846 O O . LEU A 1 112 ? -7.499 -8.066 -3.156 1.00 97.12 112 LEU A O 1
ATOM 850 N N . VAL A 1 113 ? -7.606 -9.168 -1.193 1.00 97.44 113 VAL A N 1
ATOM 851 C CA . VAL A 1 113 ? -8.862 -9.873 -1.495 1.00 97.44 113 VAL A CA 1
ATOM 852 C C . VAL A 1 113 ? -9.961 -8.873 -1.845 1.00 97.44 113 VAL A C 1
ATOM 854 O O . VAL A 1 113 ? -10.615 -9.021 -2.869 1.00 97.44 113 VAL A O 1
ATOM 857 N N . ARG A 1 114 ? -10.138 -7.814 -1.044 1.00 96.56 114 ARG A N 1
ATOM 858 C CA . ARG A 1 114 ? -11.150 -6.783 -1.317 1.00 96.56 114 ARG A CA 1
ATOM 859 C C . ARG A 1 114 ? -10.890 -6.039 -2.625 1.00 96.56 114 ARG A C 1
ATOM 861 O O . ARG A 1 114 ? -11.827 -5.860 -3.394 1.00 96.56 114 ARG A O 1
ATOM 868 N N . ALA A 1 115 ? -9.645 -5.647 -2.890 1.00 97.19 115 ALA A N 1
ATOM 869 C CA . ALA A 1 115 ? -9.295 -4.944 -4.119 1.00 97.19 115 ALA A CA 1
ATOM 870 C C . ALA A 1 115 ? -9.543 -5.792 -5.373 1.00 97.19 115 ALA A C 1
ATOM 872 O O . ALA A 1 115 ? -10.130 -5.311 -6.339 1.00 97.19 115 ALA A O 1
ATOM 873 N N . PHE A 1 116 ? -9.152 -7.066 -5.360 1.00 96.25 116 PHE A N 1
ATOM 874 C CA . PHE A 1 116 ? -9.391 -7.955 -6.496 1.00 96.25 116 PHE A CA 1
ATOM 875 C C . PHE A 1 116 ? -10.859 -8.350 -6.643 1.00 96.25 116 PHE A C 1
ATOM 877 O O . PHE A 1 116 ? -11.345 -8.442 -7.769 1.00 96.25 116 PHE A O 1
ATOM 884 N N . SER A 1 117 ? -11.592 -8.502 -5.538 1.00 96.56 117 SER A N 1
ATOM 885 C CA . SER A 1 117 ? -13.048 -8.648 -5.590 1.00 96.56 117 SER A CA 1
ATOM 886 C C . SER A 1 117 ? -13.700 -7.429 -6.237 1.00 96.56 117 SER A C 1
ATOM 888 O O . SER A 1 117 ? -14.520 -7.607 -7.130 1.00 9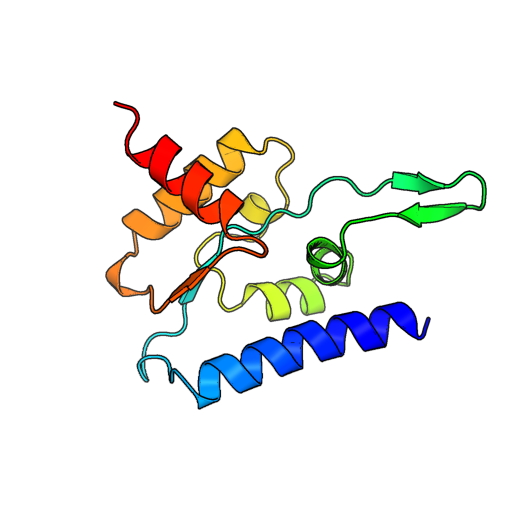6.56 117 SER A O 1
ATOM 890 N N . MET A 1 118 ? -13.289 -6.210 -5.863 1.00 95.81 118 MET A N 1
ATOM 891 C CA . MET A 1 118 ? -13.785 -4.973 -6.473 1.00 95.81 118 MET A CA 1
ATOM 892 C C . MET A 1 118 ? -13.505 -4.938 -7.978 1.00 95.81 118 MET A C 1
ATOM 894 O O . MET A 1 118 ? -14.423 -4.664 -8.742 1.00 95.81 118 MET A O 1
ATOM 898 N N . LEU A 1 119 ? -12.281 -5.276 -8.398 1.00 94.81 119 LEU A N 1
ATOM 899 C CA . LEU A 1 119 ? -11.885 -5.317 -9.810 1.00 94.81 119 LEU A CA 1
ATOM 900 C C . LEU A 1 119 ? -12.698 -6.329 -10.634 1.00 94.81 119 LEU A C 1
ATOM 902 O O . LEU A 1 119 ? -12.929 -6.112 -11.818 1.00 94.81 119 LEU A O 1
ATOM 906 N N . LYS A 1 120 ? -13.104 -7.445 -10.021 1.00 93.31 120 LYS A N 1
ATOM 907 C CA . LYS A 1 120 ? -13.914 -8.481 -10.674 1.00 93.31 120 LYS A CA 1
ATOM 908 C C . LYS A 1 120 ? -15.371 -8.055 -10.870 1.00 93.31 120 LYS A C 1
ATOM 910 O O . LYS A 1 120 ? -16.033 -8.578 -11.767 1.00 93.31 120 LYS A O 1
ATOM 915 N N . THR A 1 121 ? -15.888 -7.182 -10.010 1.00 78.06 121 THR A N 1
ATOM 916 C CA . THR A 1 121 ? -17.271 -6.697 -10.100 1.00 78.06 121 THR A CA 1
ATOM 917 C C . THR A 1 121 ? -17.459 -5.980 -11.437 1.00 78.06 121 THR A C 1
ATOM 919 O O . THR A 1 121 ? -16.749 -5.016 -11.709 1.00 78.06 121 THR A O 1
ATOM 922 N N . LYS A 1 122 ? -18.357 -6.514 -12.277 1.00 50.44 122 LYS A N 1
ATOM 923 C CA . LYS A 1 122 ? -18.745 -5.924 -13.566 1.00 50.44 122 LYS A CA 1
ATOM 924 C C . LYS A 1 122 ? -19.407 -4.568 -13.374 1.00 50.44 122 LYS A C 1
ATOM 926 O O . LYS A 1 122 ? -20.240 -4.471 -12.446 1.00 50.44 122 LYS A O 1
#

Solvent-accessible surface area (backbone atoms only — not comparable to full-atom values): 7095 Å² total; per-residue (Å²): 112,74,70,61,56,52,54,51,50,50,55,52,51,51,52,51,52,47,42,70,77,54,65,60,55,95,93,37,69,24,20,42,53,63,57,61,43,69,71,77,46,68,46,97,86,71,45,81,45,64,56,81,84,19,50,60,65,71,54,55,73,67,52,30,48,62,74,45,63,35,40,53,45,56,69,68,48,30,62,45,90,50,69,67,61,29,49,50,48,41,51,53,42,30,68,78,45,48,89,46,48,66,44,78,48,43,94,43,73,66,52,50,54,52,48,54,52,56,70,66,58,128

Nearest PDB structures (foldseek):
  4epl-assembly1_A  TM=8.380E-01  e=3.725E-05  Arabidopsis thaliana
  4eq4-assembly3_A  TM=7.887E-01  e=1.249E-04  Arabidopsis thaliana
  5kod-assembly3_C  TM=8.442E-01  e=1.498E-04  Arabidopsis thaliana
  6avh-assembly1_A  TM=8.022E-01  e=1.249E-04  Arabidopsis thaliana
  4eq4-assembly2_B  TM=7.545E-01  e=1.591E-04  Arabidopsis thaliana

Mean predicted aligned error: 4.24 Å

Organism: Op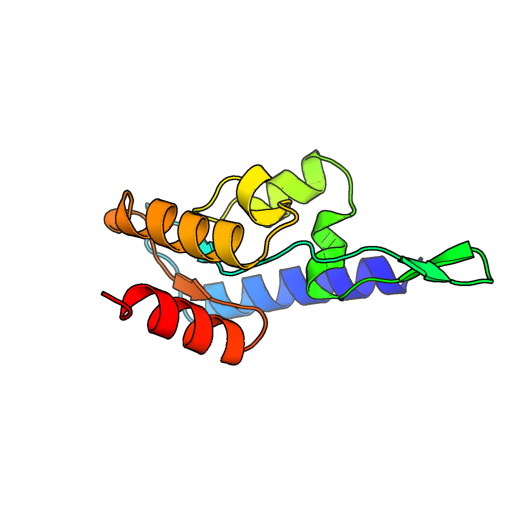untia streptacantha (NCBI:txid393608)

Secondary structure (DSSP, 8-state):
-HHHHHHHHHHHHHHHHHHHHSPPPTT--EEEE-------EE-TTS-EE--TTTGGGGS-HHHHHHHHTTBSS-HHHHT-S-HHHHHHHHHHHHHTTGGGEEEEE-SSHHHHHHHHHHHH--

InterPro domains:
  IPR004993 GH3 family [PTHR31901] (14-121)

pLDDT: mean 90.54, std 7.35, range [50.44, 98.0]